Protein AF-A0A7S4ESD7-F1 (afdb_monomer)

Nearest PDB structures (foldseek):
  2b8w-assembly1_B  TM=9.124E-01  e=7.283E-12  Homo sapiens
  2bc9-assembly1_A-2  TM=8.827E-01  e=3.591E-12  Homo sapiens
  2b92-assembly1_A  TM=9.028E-01  e=4.129E-11  Homo sapiens
  8cqb-assembly1_B  TM=8.252E-01  e=5.340E-11  Homo sapiens
  1f5n-assembly1_A  TM=8.246E-01  e=5.007E-11  Homo sapiens

Solvent-accessible surface area (backbone atoms only — not comparable to full-atom values): 9913 Å² total; per-residue (Å²): 131,64,60,46,32,56,28,34,37,72,60,93,92,40,83,41,76,34,69,67,20,50,55,54,57,71,70,56,41,74,62,72,46,28,41,18,38,41,36,50,50,93,69,50,61,40,56,53,50,19,52,75,70,65,34,68,90,55,96,59,77,52,46,57,78,80,76,95,62,98,63,74,81,47,72,44,30,33,35,34,71,45,53,30,91,80,32,104,64,95,39,56,45,70,47,97,61,83,86,46,60,9,16,41,33,42,35,42,45,31,37,33,89,40,98,87,63,56,73,69,56,43,52,49,55,51,49,51,40,54,74,68,29,76,43,72,41,82,52,77,78,84,74,92,46,71,72,57,48,54,58,52,49,47,52,62,54,47,60,74,71,55,69,93,62,80,84,129

Secondary structure (DSSP, 8-state):
--SEEEEEEEETTEEEE-HHHHHHHHTPPSSEEEEEEEEBTTSSHHHHHHHHTT-TT-SSS-S-----SSS-S--SEEEEEEEGGG-TTT--EE-SSTT-EEEEEEEEEPPBT-TT--HHHHHHHHHHHHHH-SEEEEE-SSS--HHHHHHHHHHHHHHHH--SS---

Organism: Chrysotila carterae (NCBI:txid13221)

InterPro domains:
  IPR015894 Guanylate-binding protein, N-terminal [PF02263] (22-166)
  IPR027417 P-loop containing nucleosid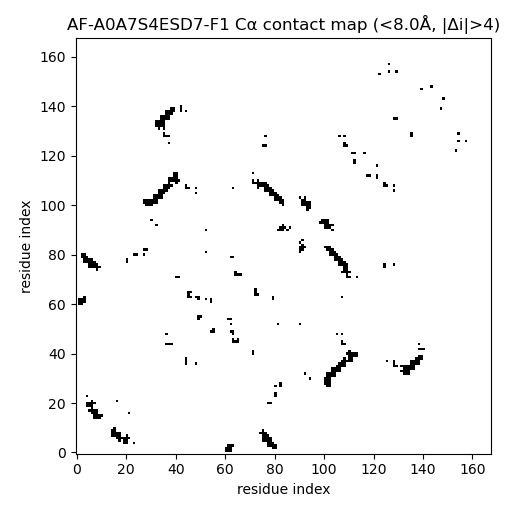e triphosphate hydrolase [G3DSA:3.40.50.300] (1-168)
  IPR027417 P-loop containing nucleoside triphosphate hydrolase [SSF52540] (5-163)
  IPR030386 GB1/RHD3-type guanine nucleotide-binding (G) domain [PS51715] (29-168)

pLDDT: mean 76.65, std 16.65, range [39.75, 96.94]

Radius of gyration: 16.4 Å; Cα contacts (8 Å, |Δi|>4): 277; chains: 1; bounding box: 43×40×48 Å

Foldseek 3Di:
DEQKDDQW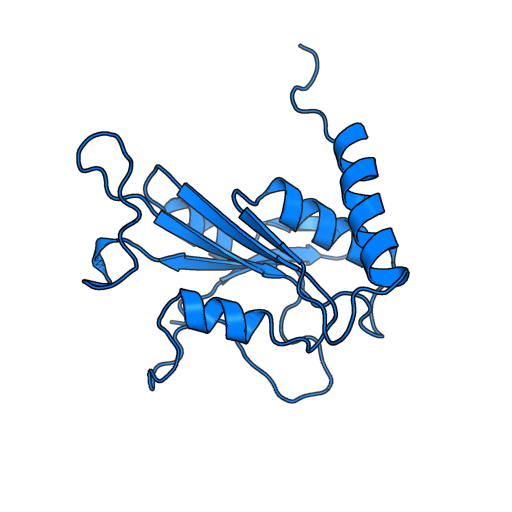ADDPNDIDGDPVNVVNVVPWFPPEAEEEEAEAAPLCQQVVVCVLVVVPPPPDNYGDDDDPDQDFSDGAKMKGKDWPVPDPPNQQPDDPPPDDGGIYMYIYGTGPPRPVDDPVSSLVSLLVRVVVHPHYHYRDDDDCDVVNVVSVVSVVVSVVVDDPDDDD

Sequence (168 aa):
MTSVKPLIRMEGTQWVVMPEGRELLLTAKKPMKVIAVAGLYRTGKSFFLNTIAGCVGSRSSEGFGVGSTSESCTRGIDIHIQSADASGAAGSVTSNDEGSEGSLVLLDTEGLASMEQDESYDAQIFALAVLLSSFFVLNSVGVIDEAALDRLFLISELSKHVCVQSGA

Structure (mmCIF, N/CA/C/O backbone):
data_AF-A0A7S4ESD7-F1
#
_entry.id   AF-A0A7S4ESD7-F1
#
loop_
_atom_site.group_PDB
_atom_site.id
_atom_site.type_symbol
_atom_site.label_atom_id
_atom_site.label_alt_id
_atom_site.label_comp_id
_atom_site.label_asym_id
_atom_site.label_entity_id
_atom_site.label_seq_id
_atom_site.pdbx_PDB_ins_code
_atom_site.Cartn_x
_atom_site.Cartn_y
_atom_site.Cartn_z
_atom_site.occupancy
_atom_site.B_iso_or_equiv
_atom_site.auth_seq_id
_atom_site.auth_comp_id
_atom_site.auth_asym_id
_atom_site.auth_atom_id
_atom_site.pdbx_PDB_model_num
ATOM 1 N N . MET A 1 1 ? 23.363 3.733 -1.351 1.00 40.91 1 MET A N 1
ATOM 2 C CA . MET A 1 1 ? 22.032 4.278 -0.997 1.00 40.91 1 MET A CA 1
ATOM 3 C C . MET A 1 1 ? 21.035 3.144 -1.134 1.00 40.91 1 MET A C 1
ATOM 5 O O . MET A 1 1 ? 21.114 2.444 -2.131 1.00 40.91 1 MET A O 1
ATOM 9 N N . THR A 1 2 ? 20.171 2.918 -0.143 1.00 56.78 2 THR A N 1
ATOM 10 C CA . THR A 1 2 ? 19.128 1.881 -0.222 1.00 56.78 2 THR A CA 1
ATOM 11 C C . THR A 1 2 ? 18.146 2.201 -1.348 1.00 56.78 2 THR A C 1
ATOM 13 O O . THR A 1 2 ? 17.798 3.369 -1.554 1.00 56.78 2 THR A O 1
ATOM 16 N N . SER A 1 3 ? 17.721 1.167 -2.073 1.00 80.50 3 SER A N 1
ATOM 17 C CA . SER A 1 3 ? 16.776 1.264 -3.193 1.00 80.50 3 SER A CA 1
ATOM 18 C C . SER A 1 3 ? 15.320 1.464 -2.752 1.00 80.50 3 SER A C 1
ATOM 20 O O . SER A 1 3 ? 14.459 1.751 -3.581 1.00 80.50 3 SER A O 1
ATOM 22 N N . VAL A 1 4 ? 15.048 1.314 -1.454 1.00 88.50 4 VAL A N 1
ATOM 23 C CA . VAL A 1 4 ? 13.738 1.517 -0.829 1.00 88.50 4 VAL A CA 1
ATOM 24 C C . VAL A 1 4 ? 13.711 2.856 -0.110 1.00 88.50 4 VAL A C 1
ATOM 26 O O . VAL A 1 4 ? 14.682 3.218 0.570 1.00 88.50 4 VAL A O 1
ATOM 29 N N . LYS A 1 5 ? 12.606 3.586 -0.271 1.00 91.88 5 LYS A N 1
ATOM 30 C CA . LYS A 1 5 ? 12.379 4.904 0.328 1.00 91.88 5 LYS A CA 1
ATOM 31 C C . LYS A 1 5 ? 11.042 4.953 1.066 1.00 91.88 5 LYS A C 1
ATOM 33 O O . LYS A 1 5 ? 10.100 4.287 0.640 1.00 91.88 5 LYS A O 1
ATOM 38 N N . PRO A 1 6 ? 10.934 5.762 2.132 1.00 93.50 6 PRO A N 1
ATOM 39 C CA . PRO A 1 6 ? 9.643 6.053 2.734 1.00 93.50 6 PRO A CA 1
ATOM 40 C C . PRO A 1 6 ? 8.772 6.820 1.734 1.00 93.50 6 PRO A C 1
ATOM 42 O O . PRO A 1 6 ? 9.245 7.789 1.147 1.00 93.50 6 PRO A O 1
ATOM 45 N N . LEU A 1 7 ? 7.520 6.401 1.524 1.00 95.88 7 LEU A N 1
ATOM 46 C CA . LEU A 1 7 ? 6.566 7.119 0.666 1.00 95.88 7 LEU A CA 1
ATOM 47 C C . LEU A 1 7 ? 5.543 7.889 1.486 1.00 95.88 7 LEU A C 1
ATOM 49 O O . LEU A 1 7 ? 5.326 9.070 1.238 1.00 95.88 7 LEU A O 1
ATOM 53 N N . ILE A 1 8 ? 4.906 7.217 2.440 1.00 96.12 8 ILE A N 1
ATOM 54 C CA . ILE A 1 8 ? 3.865 7.798 3.287 1.00 96.12 8 ILE A CA 1
ATOM 55 C C . ILE A 1 8 ? 4.203 7.488 4.738 1.00 96.12 8 ILE A C 1
ATOM 57 O O . ILE A 1 8 ? 4.570 6.354 5.067 1.00 96.12 8 ILE A O 1
ATOM 61 N N . ARG A 1 9 ? 4.091 8.495 5.602 1.00 93.25 9 ARG A N 1
ATOM 62 C CA . ARG A 1 9 ? 4.266 8.392 7.054 1.00 93.25 9 ARG A CA 1
ATOM 63 C C . ARG A 1 9 ? 3.153 9.141 7.773 1.00 93.25 9 ARG A C 1
ATOM 65 O O . ARG A 1 9 ? 2.567 10.061 7.210 1.00 93.25 9 ARG A O 1
ATOM 72 N N . MET A 1 10 ? 2.877 8.739 9.009 1.00 88.62 10 MET A N 1
ATOM 73 C CA . MET A 1 10 ? 2.020 9.496 9.916 1.00 88.62 10 MET A CA 1
ATOM 74 C C . MET A 1 10 ? 2.892 10.449 10.735 1.00 88.62 10 MET A C 1
ATOM 76 O O . MET A 1 10 ? 3.772 10.003 11.473 1.00 88.62 10 MET A O 1
ATOM 80 N N . GLU A 1 11 ? 2.645 11.750 10.617 1.00 88.81 11 GLU A N 1
ATOM 81 C CA . GLU A 1 11 ? 3.252 12.782 11.457 1.00 88.81 11 GLU A CA 1
ATOM 82 C C . GLU A 1 11 ? 2.163 13.398 12.341 1.00 88.81 11 GLU A C 1
ATOM 84 O O . GLU A 1 11 ? 1.248 14.077 11.868 1.00 88.81 11 GLU A O 1
ATOM 89 N N . GLY A 1 12 ? 2.216 13.113 13.644 1.00 86.94 12 GLY A N 1
ATOM 90 C CA . GLY A 1 12 ? 1.130 13.460 14.561 1.00 86.94 12 GLY A CA 1
ATOM 91 C C . GLY A 1 12 ? -0.151 12.701 14.208 1.00 86.94 12 GLY A C 1
ATOM 92 O O . GLY A 1 12 ? -0.242 11.504 14.455 1.00 86.94 12 GLY A O 1
ATOM 93 N N . THR A 1 13 ? -1.134 13.402 13.640 1.00 84.44 13 THR A N 1
ATOM 94 C CA . THR A 1 13 ? -2.437 12.849 13.221 1.00 84.44 13 THR A CA 1
ATOM 95 C C . THR A 1 13 ? -2.678 12.954 11.713 1.00 84.44 13 THR A C 1
ATOM 97 O O . THR A 1 13 ? -3.806 12.766 11.254 1.00 84.44 13 THR A O 1
ATOM 100 N N . GLN A 1 14 ? -1.648 13.299 10.935 1.00 89.25 14 GLN A N 1
ATOM 101 C CA . GLN A 1 14 ? -1.764 13.519 9.496 1.00 89.25 14 GLN A CA 1
ATOM 102 C C . GLN A 1 14 ? -0.850 12.594 8.696 1.00 89.25 14 GLN A C 1
ATOM 104 O O . GLN A 1 14 ? 0.321 12.404 9.023 1.00 89.25 14 GLN A O 1
ATOM 109 N N . TRP A 1 15 ? -1.387 12.068 7.595 1.00 91.44 15 TRP A N 1
ATOM 110 C CA . TRP A 1 15 ? -0.610 11.353 6.590 1.00 91.44 15 TRP A CA 1
ATOM 111 C C . TRP A 1 15 ? 0.161 12.338 5.717 1.00 91.44 15 TRP A C 1
ATOM 113 O O . TRP A 1 15 ? -0.430 13.206 5.072 1.00 91.44 15 TRP A O 1
ATOM 123 N N . VAL A 1 16 ? 1.479 12.173 5.665 1.00 95.50 16 VAL A N 1
ATOM 124 C CA . VAL A 1 16 ? 2.399 13.023 4.910 1.00 95.50 16 VAL A CA 1
ATOM 125 C C . VAL A 1 16 ? 3.096 12.191 3.840 1.00 95.50 16 VAL A C 1
ATOM 127 O O . VAL A 1 16 ? 3.560 11.077 4.096 1.00 95.50 16 VAL A O 1
ATOM 130 N N . VAL A 1 17 ? 3.165 12.738 2.622 1.00 96.94 17 VAL A N 1
ATOM 131 C CA . VAL A 1 17 ? 3.969 12.167 1.536 1.00 96.94 17 VAL A CA 1
ATOM 132 C C . VAL A 1 17 ? 5.415 12.604 1.727 1.00 96.94 17 VAL A C 1
ATOM 134 O O . VAL A 1 17 ? 5.719 13.797 1.695 1.00 96.94 17 VAL A O 1
ATOM 137 N N . MET A 1 18 ? 6.305 11.635 1.889 1.00 96.31 18 MET A N 1
ATOM 138 C CA . MET A 1 18 ? 7.710 11.891 2.170 1.00 96.31 18 MET A CA 1
ATOM 139 C C . MET A 1 18 ? 8.450 12.365 0.910 1.00 96.31 18 MET A C 1
ATOM 141 O O . MET A 1 18 ? 8.245 11.790 -0.169 1.00 96.31 18 MET A O 1
ATOM 145 N N . PRO A 1 19 ? 9.323 13.387 1.015 1.00 96.19 19 PRO A N 1
ATOM 146 C CA . PRO A 1 19 ? 10.073 13.912 -0.124 1.00 96.19 19 PRO A CA 1
ATOM 147 C C . PRO A 1 19 ? 10.875 12.843 -0.869 1.00 96.19 19 PRO A C 1
ATOM 149 O O . PRO A 1 19 ? 10.830 12.795 -2.094 1.00 96.19 19 PRO A O 1
ATOM 152 N N . GLU A 1 20 ? 11.536 11.932 -0.157 1.00 93.31 20 GLU A N 1
ATOM 153 C CA . GLU A 1 20 ? 12.411 10.922 -0.753 1.00 93.31 20 GLU A CA 1
ATOM 154 C C . GLU A 1 20 ? 11.634 9.895 -1.586 1.00 93.31 20 GLU A C 1
ATOM 156 O O . GLU A 1 20 ? 12.078 9.496 -2.664 1.00 93.31 20 GLU A O 1
ATOM 161 N N . GLY A 1 21 ? 10.462 9.468 -1.107 1.00 93.88 21 GLY A N 1
ATOM 162 C CA . GLY A 1 21 ? 9.572 8.581 -1.855 1.00 93.88 21 GLY A CA 1
ATOM 163 C C . GLY A 1 21 ? 8.924 9.282 -3.043 1.00 93.88 21 GLY A C 1
ATOM 164 O O . GLY A 1 21 ? 8.801 8.683 -4.110 1.00 93.88 21 GLY A O 1
ATOM 165 N N . ARG A 1 22 ? 8.566 10.565 -2.897 1.00 95.12 22 ARG A N 1
ATOM 166 C CA . ARG A 1 22 ? 8.062 11.395 -4.000 1.00 95.12 22 ARG A CA 1
ATOM 167 C C . ARG A 1 22 ? 9.108 11.561 -5.099 1.00 95.12 22 ARG A C 1
ATOM 169 O O . ARG A 1 22 ? 8.776 11.410 -6.271 1.00 95.12 22 ARG A O 1
ATOM 176 N N . GLU A 1 23 ? 10.346 11.879 -4.739 1.00 95.00 23 GLU A N 1
ATOM 177 C CA . GLU A 1 23 ? 11.451 12.018 -5.689 1.00 95.00 23 GLU A CA 1
ATOM 178 C C . GLU A 1 23 ? 11.708 10.706 -6.427 1.00 95.00 23 GLU A C 1
ATOM 180 O O . GLU A 1 23 ? 11.805 10.717 -7.653 1.00 95.00 23 GLU A O 1
ATOM 185 N N . LEU A 1 24 ? 11.714 9.570 -5.718 1.00 92.25 24 LEU A N 1
ATOM 186 C CA . LEU A 1 24 ? 11.817 8.256 -6.350 1.00 92.25 24 LEU A CA 1
ATOM 187 C C . LEU A 1 24 ? 10.649 8.002 -7.314 1.00 92.25 24 LEU A C 1
ATOM 189 O O . LEU A 1 24 ? 10.878 7.599 -8.451 1.00 92.25 24 LEU A O 1
ATOM 193 N N . LEU A 1 25 ? 9.412 8.294 -6.908 1.00 92.06 25 LEU A N 1
ATOM 194 C CA . LEU A 1 25 ? 8.221 8.128 -7.746 1.00 92.06 25 LEU A CA 1
ATOM 195 C C . LEU A 1 25 ? 8.292 8.935 -9.049 1.00 92.06 25 LEU A C 1
ATOM 197 O O . LEU A 1 25 ? 7.859 8.449 -10.091 1.00 92.06 25 LEU A O 1
ATOM 201 N N . LEU A 1 26 ? 8.875 10.137 -9.016 1.00 91.88 26 LEU A N 1
ATOM 202 C CA . LEU A 1 26 ? 9.059 10.982 -10.202 1.00 91.88 26 LEU A CA 1
ATOM 203 C C . LEU A 1 26 ? 10.063 10.407 -11.212 1.00 91.88 26 LEU A C 1
ATOM 205 O O . LEU A 1 26 ? 10.057 10.828 -12.367 1.00 91.88 26 LEU A O 1
ATOM 209 N N . THR A 1 27 ? 10.893 9.439 -10.813 1.00 90.38 27 THR A N 1
ATOM 210 C CA . THR A 1 27 ? 11.802 8.728 -11.730 1.00 90.38 27 THR A CA 1
ATOM 211 C C . THR A 1 27 ? 11.124 7.599 -12.511 1.00 90.38 27 THR A C 1
ATOM 213 O O . THR A 1 27 ? 11.706 7.089 -13.469 1.00 90.38 27 THR A O 1
ATOM 216 N N . ALA A 1 28 ? 9.902 7.206 -12.134 1.00 88.19 28 ALA A N 1
ATOM 217 C CA . ALA A 1 28 ? 9.195 6.098 -12.763 1.00 88.19 28 ALA A CA 1
ATOM 218 C C . ALA A 1 28 ? 8.766 6.425 -14.203 1.00 88.19 28 ALA A C 1
ATOM 220 O O . ALA A 1 28 ? 8.182 7.476 -14.486 1.00 88.19 28 ALA A O 1
ATOM 221 N N . LYS A 1 29 ? 8.990 5.476 -15.113 1.00 87.19 29 LYS A N 1
ATOM 222 C CA . LYS A 1 29 ? 8.501 5.523 -16.492 1.00 87.19 29 LYS A CA 1
ATOM 223 C C . LYS A 1 29 ? 7.038 5.077 -16.531 1.00 87.19 29 LYS A C 1
ATOM 225 O O . LYS A 1 29 ? 6.624 4.138 -15.849 1.00 87.19 29 LYS A O 1
ATOM 230 N N . LYS A 1 30 ? 6.238 5.752 -17.355 1.00 84.69 30 LYS A N 1
ATOM 231 C CA . LYS A 1 30 ? 4.872 5.315 -17.669 1.00 84.69 30 LYS A CA 1
ATOM 232 C C . LYS A 1 30 ? 4.924 4.276 -18.803 1.00 84.69 30 LYS A C 1
ATOM 234 O O . LYS A 1 30 ? 5.733 4.465 -19.705 1.00 84.69 30 LYS A O 1
ATOM 239 N N . PRO A 1 31 ? 4.051 3.252 -18.804 1.00 87.00 31 PRO A N 1
ATOM 240 C CA . PRO A 1 31 ? 3.008 2.987 -17.811 1.00 87.00 31 PRO A CA 1
ATOM 241 C C . PRO A 1 31 ? 3.571 2.427 -16.496 1.00 87.00 31 PRO A C 1
ATOM 243 O O . PRO A 1 31 ? 4.550 1.689 -16.487 1.00 87.00 31 PRO A O 1
ATOM 246 N N . MET A 1 32 ? 2.919 2.760 -15.380 1.00 87.44 32 MET A N 1
ATOM 247 C CA . MET A 1 32 ? 3.285 2.247 -14.057 1.00 87.44 32 MET A CA 1
ATOM 248 C C . MET A 1 32 ? 2.371 1.085 -13.671 1.00 87.44 32 MET A C 1
ATOM 250 O O . MET A 1 32 ? 1.153 1.170 -13.843 1.00 87.44 32 MET A O 1
ATOM 254 N N . LYS A 1 33 ? 2.947 0.013 -13.128 1.00 90.25 33 LYS A N 1
ATOM 255 C CA . LYS A 1 33 ? 2.207 -1.093 -12.508 1.00 90.25 33 LYS A CA 1
ATOM 256 C C . LYS A 1 33 ? 2.540 -1.126 -11.030 1.00 90.25 33 LYS A C 1
ATOM 258 O O . LYS A 1 33 ? 3.697 -1.322 -10.675 1.00 90.25 33 LYS A O 1
ATOM 263 N N . VAL A 1 34 ? 1.536 -0.911 -10.186 1.00 93.81 34 VAL A N 1
ATOM 264 C CA . VAL A 1 34 ? 1.737 -0.810 -8.739 1.00 93.81 34 VAL A CA 1
ATOM 265 C C . VAL A 1 34 ? 1.264 -2.089 -8.059 1.00 93.81 34 VAL A C 1
ATOM 267 O O . VAL A 1 34 ? 0.085 -2.432 -8.152 1.00 93.81 34 VAL A O 1
ATOM 270 N N . ILE A 1 35 ? 2.166 -2.781 -7.369 1.00 94.94 35 ILE A N 1
ATOM 271 C CA . ILE A 1 35 ? 1.850 -3.909 -6.491 1.00 94.94 35 ILE A CA 1
ATOM 272 C C . ILE A 1 35 ? 1.939 -3.410 -5.053 1.00 94.94 35 ILE A C 1
ATOM 274 O O . ILE A 1 35 ? 3.008 -2.974 -4.631 1.00 94.94 35 ILE A O 1
ATOM 278 N N . ALA A 1 36 ? 0.844 -3.490 -4.300 1.00 94.81 36 ALA A N 1
ATOM 279 C CA . ALA A 1 36 ? 0.847 -3.199 -2.868 1.00 94.81 36 ALA A CA 1
ATOM 280 C C . ALA A 1 36 ? 0.560 -4.464 -2.063 1.00 94.81 36 ALA A C 1
ATOM 282 O O . ALA A 1 36 ? -0.307 -5.255 -2.440 1.00 94.81 36 ALA A O 1
ATOM 283 N N . VAL A 1 37 ? 1.274 -4.647 -0.953 1.00 93.69 37 VAL A N 1
ATOM 284 C CA . VAL A 1 37 ? 1.103 -5.805 -0.067 1.00 93.69 37 VAL A CA 1
ATOM 285 C C . VAL A 1 37 ? 0.726 -5.320 1.321 1.00 93.69 37 VAL A C 1
ATOM 287 O O . VAL A 1 37 ? 1.513 -4.635 1.967 1.00 93.69 37 VAL A O 1
ATOM 290 N N . ALA A 1 38 ? -0.450 -5.724 1.795 1.00 90.75 38 ALA A N 1
ATOM 291 C CA . ALA A 1 38 ? -0.924 -5.432 3.142 1.00 90.75 38 ALA A CA 1
ATOM 292 C C . ALA A 1 38 ? -1.289 -6.716 3.887 1.00 90.75 38 ALA A C 1
ATOM 294 O O . ALA A 1 38 ? -1.513 -7.768 3.294 1.00 90.75 38 ALA A O 1
ATOM 295 N N . GLY A 1 39 ? -1.328 -6.642 5.212 1.00 88.62 39 GLY A N 1
ATOM 296 C CA . GLY A 1 39 ? -1.607 -7.794 6.061 1.00 88.62 39 GLY A CA 1
ATOM 297 C C . GLY A 1 39 ? -0.975 -7.655 7.434 1.00 88.62 39 GLY A C 1
ATOM 298 O O .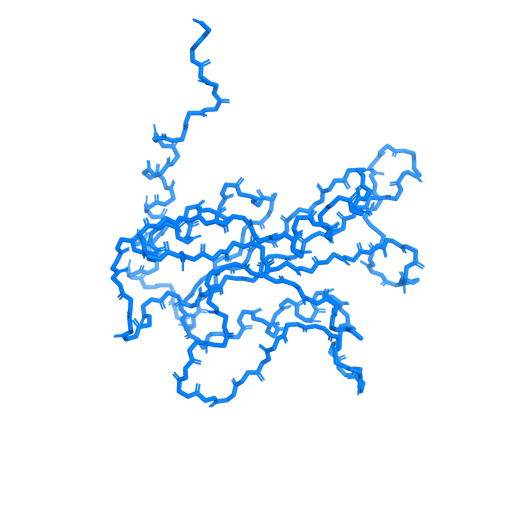 GLY A 1 39 ? -0.232 -6.703 7.702 1.00 88.62 39 GLY A O 1
ATOM 299 N N . LEU A 1 40 ? -1.252 -8.636 8.291 1.00 86.06 40 LEU A N 1
ATOM 300 C CA . LEU A 1 40 ? -0.789 -8.658 9.678 1.00 86.06 40 LEU A CA 1
ATOM 301 C C . LEU A 1 40 ? 0.722 -8.409 9.791 1.00 86.06 40 LEU A C 1
ATOM 303 O O . LEU A 1 40 ? 1.513 -8.739 8.892 1.00 86.06 40 LEU A O 1
ATOM 307 N N . TYR A 1 41 ? 1.139 -7.811 10.903 1.00 82.75 41 TYR A N 1
ATOM 308 C CA . TYR A 1 41 ? 2.554 -7.667 11.228 1.00 82.75 41 TYR A CA 1
ATOM 309 C C . TYR A 1 41 ? 3.269 -9.030 11.238 1.00 82.75 41 TYR A C 1
ATOM 311 O O . TYR A 1 41 ? 2.695 -10.064 11.568 1.00 82.75 41 TYR A O 1
ATOM 319 N N . ARG A 1 42 ? 4.535 -9.035 10.793 1.00 77.94 42 ARG A N 1
ATOM 320 C CA . ARG A 1 42 ? 5.414 -10.225 10.721 1.00 77.94 42 ARG A CA 1
ATOM 321 C C . ARG A 1 42 ? 4.910 -11.419 9.898 1.00 77.94 42 ARG A C 1
ATOM 323 O O . ARG A 1 42 ? 5.309 -12.552 10.135 1.00 77.94 42 ARG A O 1
ATOM 330 N N . THR A 1 43 ? 4.117 -11.170 8.866 1.00 83.44 43 THR A N 1
ATOM 331 C CA . THR A 1 43 ? 3.650 -12.220 7.942 1.00 83.44 43 THR A CA 1
ATOM 332 C C . THR A 1 43 ? 4.535 -12.413 6.702 1.00 83.44 43 THR A C 1
ATOM 334 O O . THR A 1 43 ? 4.189 -13.185 5.815 1.00 83.44 43 THR A O 1
ATOM 337 N N . GLY A 1 44 ? 5.682 -11.726 6.618 1.00 86.31 44 GLY A N 1
ATOM 338 C CA . GLY A 1 44 ? 6.630 -11.879 5.505 1.00 86.31 44 GLY A CA 1
ATOM 339 C C . GLY A 1 44 ? 6.364 -10.995 4.278 1.00 86.31 44 GLY A C 1
ATOM 340 O O . GLY A 1 44 ? 6.897 -11.282 3.211 1.00 86.31 44 GLY A O 1
ATOM 341 N N . LYS A 1 45 ? 5.592 -9.909 4.415 1.00 90.38 45 LYS A N 1
ATOM 342 C CA . LYS A 1 45 ? 5.264 -8.974 3.314 1.00 90.38 45 LYS A CA 1
ATOM 343 C C . LYS A 1 45 ? 6.501 -8.440 2.577 1.00 90.38 45 LYS A C 1
ATOM 345 O O . LYS A 1 45 ? 6.648 -8.651 1.376 1.00 90.38 45 LYS A O 1
ATOM 350 N N . SER A 1 46 ? 7.442 -7.858 3.315 1.00 87.38 46 SER A N 1
ATOM 351 C CA . SER A 1 46 ? 8.697 -7.318 2.779 1.00 87.38 46 SER A CA 1
ATOM 352 C C . SER A 1 46 ? 9.550 -8.395 2.093 1.00 87.38 46 SER A C 1
ATOM 354 O O . SER A 1 46 ? 10.173 -8.148 1.064 1.00 87.38 46 SER A O 1
ATOM 356 N N . PHE A 1 47 ? 9.539 -9.628 2.618 1.00 88.00 47 PHE A N 1
ATOM 357 C CA . PHE A 1 47 ? 10.233 -10.767 2.008 1.00 88.00 47 PHE A CA 1
ATOM 358 C C . PHE A 1 47 ? 9.593 -11.188 0.677 1.00 88.00 47 PHE A C 1
ATOM 360 O O . PHE A 1 47 ? 10.296 -11.425 -0.308 1.00 88.00 47 PHE A O 1
ATOM 367 N N . PHE A 1 48 ? 8.261 -11.235 0.623 1.00 89.19 48 PHE A N 1
ATOM 368 C CA . PHE A 1 48 ? 7.521 -11.490 -0.609 1.00 89.19 48 PHE A CA 1
ATOM 369 C C . PHE A 1 48 ? 7.843 -10.433 -1.678 1.00 89.19 48 PHE A C 1
ATOM 371 O O . PHE A 1 48 ? 8.178 -10.786 -2.808 1.00 89.19 48 PHE A O 1
ATOM 378 N N . LEU A 1 49 ? 7.862 -9.148 -1.311 1.00 89.06 49 LEU A N 1
ATOM 379 C CA . LEU A 1 49 ? 8.227 -8.065 -2.231 1.00 89.06 49 LEU A CA 1
ATOM 380 C C . LEU A 1 49 ? 9.683 -8.136 -2.702 1.00 89.06 49 LEU A C 1
ATOM 382 O O . LEU A 1 49 ? 9.945 -7.940 -3.885 1.00 89.06 49 LEU A O 1
ATOM 386 N N . ASN A 1 50 ? 10.623 -8.488 -1.824 1.00 86.50 50 ASN A N 1
ATOM 387 C CA . ASN A 1 50 ? 12.017 -8.711 -2.219 1.00 86.50 50 ASN A CA 1
ATOM 388 C C . ASN A 1 50 ? 12.165 -9.875 -3.208 1.00 86.50 50 ASN A C 1
ATOM 390 O O . ASN A 1 50 ? 13.055 -9.847 -4.059 1.00 86.50 50 ASN A O 1
ATOM 394 N N . THR A 1 51 ? 11.293 -10.885 -3.116 1.00 85.31 51 THR A N 1
ATOM 395 C CA . THR A 1 51 ? 11.249 -12.004 -4.070 1.00 85.31 51 THR A CA 1
ATOM 396 C C . THR A 1 51 ? 10.799 -11.525 -5.445 1.00 85.31 51 THR A C 1
ATOM 398 O O . THR A 1 51 ? 11.431 -11.870 -6.440 1.00 85.31 51 THR A O 1
ATOM 401 N N . ILE A 1 52 ? 9.768 -10.676 -5.502 1.00 83.50 52 ILE A N 1
ATOM 402 C CA . ILE A 1 52 ? 9.309 -10.049 -6.751 1.00 83.50 52 ILE A CA 1
ATOM 403 C C . ILE A 1 52 ? 10.397 -9.152 -7.347 1.00 83.50 52 ILE A C 1
ATOM 405 O O . ILE A 1 52 ? 10.653 -9.218 -8.543 1.00 83.50 52 ILE A O 1
ATOM 409 N N . ALA A 1 53 ? 11.073 -8.357 -6.516 1.00 78.62 53 ALA A N 1
ATOM 410 C CA . ALA A 1 53 ? 12.133 -7.452 -6.953 1.00 78.62 53 ALA A CA 1
ATOM 411 C C . ALA A 1 53 ? 13.396 -8.176 -7.469 1.00 78.62 53 ALA A C 1
ATOM 413 O O . ALA A 1 53 ? 14.306 -7.530 -7.983 1.00 78.62 53 ALA A O 1
ATOM 414 N N . GLY A 1 54 ? 13.491 -9.504 -7.322 1.00 73.19 54 GLY A N 1
ATOM 415 C CA . GLY A 1 54 ? 14.699 -10.263 -7.659 1.00 73.19 54 GLY A CA 1
ATOM 416 C C . GLY A 1 54 ? 15.873 -9.993 -6.710 1.00 73.19 54 GLY A C 1
ATOM 417 O O . GLY A 1 54 ? 17.009 -10.343 -7.017 1.00 73.19 54 GLY A O 1
ATOM 418 N N . CYS A 1 55 ? 15.616 -9.387 -5.547 1.00 63.44 55 CYS A N 1
ATOM 419 C CA . CYS A 1 55 ? 16.636 -9.032 -4.559 1.00 63.44 55 CYS A CA 1
ATOM 420 C C . CYS A 1 55 ? 17.001 -10.198 -3.618 1.00 63.44 55 CYS A C 1
ATOM 422 O O . CYS A 1 55 ? 17.936 -10.093 -2.823 1.00 63.44 55 CYS A O 1
ATOM 424 N N . VAL A 1 56 ? 16.289 -11.329 -3.690 1.00 54.03 56 VAL A N 1
ATOM 425 C CA . VAL A 1 56 ? 16.564 -12.511 -2.857 1.00 54.03 56 VAL A CA 1
ATOM 426 C C . VAL A 1 56 ? 17.885 -13.162 -3.277 1.00 54.03 56 VAL A C 1
ATOM 428 O O . VAL A 1 56 ? 18.016 -13.675 -4.383 1.00 54.03 56 VAL A O 1
ATOM 431 N N . GLY A 1 57 ? 18.866 -13.164 -2.369 1.00 49.00 57 GLY A N 1
ATOM 432 C CA . GLY A 1 57 ? 20.196 -13.750 -2.588 1.00 49.00 57 GLY A CA 1
ATOM 433 C C . GLY A 1 57 ? 21.277 -12.753 -3.022 1.00 49.00 57 GLY A C 1
ATOM 434 O O . GLY A 1 57 ? 22.449 -13.129 -3.081 1.00 49.00 57 GLY A O 1
ATOM 435 N N . SER A 1 58 ? 20.923 -11.485 -3.263 1.00 46.47 58 SER A N 1
ATOM 436 C CA . SER A 1 58 ? 21.912 -10.434 -3.508 1.00 46.47 58 SER A CA 1
ATOM 437 C C . SER A 1 58 ? 22.565 -10.000 -2.190 1.00 46.47 58 SER A C 1
ATOM 439 O O . SER A 1 58 ? 21.896 -9.794 -1.181 1.00 46.47 58 SER A O 1
ATOM 441 N N . ARG A 1 59 ? 23.899 -9.890 -2.170 1.00 42.72 59 ARG A N 1
ATOM 442 C CA . ARG A 1 59 ? 24.694 -9.465 -0.994 1.00 42.72 59 ARG A CA 1
ATOM 443 C C . ARG A 1 59 ? 24.627 -7.951 -0.721 1.00 42.72 59 ARG A C 1
ATOM 445 O O . ARG A 1 59 ? 25.303 -7.466 0.185 1.00 42.72 59 ARG A O 1
ATOM 452 N N . SER A 1 60 ? 23.873 -7.207 -1.521 1.00 48.59 60 SER A N 1
ATOM 453 C CA . SER A 1 60 ? 23.683 -5.758 -1.445 1.00 48.59 60 SER A CA 1
ATOM 454 C C . SER A 1 60 ? 22.469 -5.397 -0.578 1.00 48.59 60 SER A C 1
ATOM 456 O O . SER A 1 60 ? 21.530 -6.174 -0.448 1.00 48.59 60 SER A O 1
ATOM 458 N N . SER A 1 61 ? 22.464 -4.195 0.012 1.00 54.66 61 SER A N 1
ATOM 459 C CA . SER A 1 61 ? 21.320 -3.626 0.752 1.00 54.66 61 SER A CA 1
ATOM 460 C C . SER A 1 61 ? 20.178 -3.166 -0.173 1.00 54.66 61 SER A C 1
ATOM 462 O O . SER A 1 61 ? 19.621 -2.072 -0.032 1.00 54.66 61 SER A O 1
ATOM 464 N N . GLU A 1 62 ? 19.875 -3.987 -1.170 1.00 65.38 62 GLU A N 1
ATOM 465 C CA . GLU A 1 62 ? 18.853 -3.759 -2.181 1.00 65.38 62 GLU A CA 1
ATOM 466 C C . GLU A 1 62 ? 17.589 -4.501 -1.751 1.00 65.38 62 GLU A C 1
AT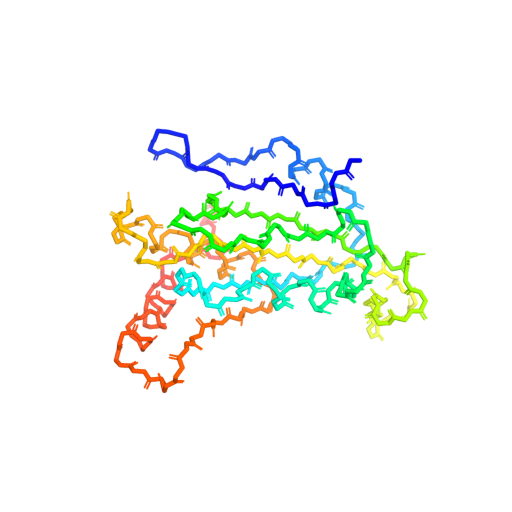OM 468 O O . GLU A 1 62 ? 17.595 -5.721 -1.619 1.00 65.38 62 GLU A O 1
ATOM 473 N N . GLY A 1 63 ? 16.518 -3.756 -1.484 1.00 74.25 63 GLY A N 1
ATOM 474 C CA . GLY A 1 63 ? 15.232 -4.313 -1.067 1.00 74.25 63 GLY A CA 1
ATOM 475 C C . GLY A 1 63 ? 14.734 -3.803 0.284 1.00 74.25 63 GLY A C 1
ATOM 476 O O . GLY A 1 63 ? 15.398 -3.039 0.989 1.00 74.25 63 GLY A O 1
ATOM 477 N N . PHE A 1 64 ? 13.509 -4.200 0.613 1.00 81.38 64 PHE A N 1
ATOM 478 C CA . PHE A 1 64 ? 12.816 -3.837 1.842 1.00 81.38 64 PHE A CA 1
ATOM 479 C C . PHE A 1 64 ? 13.517 -4.462 3.047 1.00 81.38 64 PHE A C 1
ATOM 481 O O . PHE A 1 64 ? 13.976 -5.608 2.990 1.00 81.38 64 PHE A O 1
ATOM 488 N N . GLY A 1 65 ? 13.596 -3.709 4.146 1.00 74.94 65 GLY A N 1
ATOM 489 C CA . GLY A 1 65 ? 14.189 -4.191 5.388 1.00 74.94 65 GLY A CA 1
ATOM 490 C C . GLY A 1 65 ? 13.401 -5.373 5.951 1.00 74.94 65 GLY A C 1
ATOM 491 O O . GLY A 1 65 ? 12.202 -5.268 6.184 1.00 74.94 65 GLY A O 1
ATOM 492 N N . VAL A 1 66 ? 14.076 -6.497 6.195 1.00 68.81 66 VAL A N 1
ATOM 493 C CA . VAL A 1 66 ? 13.484 -7.674 6.846 1.00 68.81 66 VAL A CA 1
ATOM 494 C C . VAL A 1 66 ? 14.118 -7.815 8.227 1.00 68.81 66 VAL A C 1
ATOM 496 O O . VAL A 1 66 ? 15.295 -8.149 8.337 1.00 68.81 66 VAL A O 1
ATOM 499 N N . GLY A 1 67 ? 13.360 -7.525 9.284 1.00 63.22 67 GLY A N 1
ATOM 500 C CA . GLY A 1 67 ? 13.802 -7.684 10.671 1.00 63.22 67 GLY A CA 1
ATOM 501 C C . GLY A 1 67 ? 13.214 -8.927 11.344 1.00 63.22 67 GLY A C 1
ATOM 502 O O . GLY A 1 67 ? 12.131 -9.390 10.992 1.00 63.22 67 GLY A O 1
ATOM 503 N N . SER A 1 68 ? 13.928 -9.459 12.340 1.00 46.19 68 SER A N 1
ATOM 504 C CA . SER A 1 68 ? 13.491 -10.572 13.200 1.00 46.19 68 SER A CA 1
ATOM 505 C C . SER A 1 68 ? 12.918 -10.112 14.550 1.00 46.19 68 SER A C 1
ATOM 507 O O . SER A 1 68 ? 12.625 -10.941 15.411 1.00 46.19 68 SER A O 1
ATOM 509 N N . THR A 1 69 ? 12.822 -8.801 14.779 1.00 41.06 69 THR A N 1
ATOM 510 C CA . THR A 1 69 ? 12.561 -8.194 16.089 1.00 41.06 69 THR A CA 1
ATOM 511 C C . THR A 1 69 ? 11.099 -7.798 16.327 1.00 41.06 69 THR A C 1
ATOM 513 O O . THR A 1 69 ? 10.282 -7.682 15.418 1.00 41.06 69 THR A O 1
ATOM 516 N N . SER A 1 70 ? 10.814 -7.591 17.617 1.00 45.81 70 SER A N 1
ATOM 517 C CA . SER A 1 70 ? 9.742 -6.803 18.242 1.00 45.81 70 SER A CA 1
ATOM 518 C C . SER A 1 70 ? 8.876 -5.884 17.380 1.00 45.81 70 SER A C 1
ATOM 520 O O . SER A 1 70 ? 7.649 -5.963 17.339 1.00 45.81 70 SER A O 1
ATOM 522 N N . GLU A 1 71 ? 9.561 -4.931 16.775 1.00 45.75 71 GLU A N 1
ATOM 523 C CA . GLU A 1 71 ? 8.979 -3.683 16.304 1.00 45.75 71 GLU A CA 1
ATOM 524 C C . GLU A 1 71 ? 8.620 -3.784 14.821 1.00 45.75 71 GLU A C 1
ATOM 526 O O . GLU A 1 71 ? 9.293 -4.483 14.052 1.00 45.75 71 GLU A O 1
ATOM 531 N N . SER A 1 72 ? 7.547 -3.103 14.405 1.00 52.53 72 SER A N 1
ATOM 532 C CA . SER A 1 72 ? 7.224 -2.975 12.985 1.00 52.53 72 SER A CA 1
ATOM 533 C C . SER A 1 72 ? 8.413 -2.321 12.272 1.00 52.53 72 SER A C 1
ATOM 535 O O . SER A 1 72 ? 8.786 -1.185 12.546 1.00 52.53 72 SER A O 1
ATOM 537 N N . CYS A 1 73 ? 9.067 -3.068 11.375 1.00 56.81 73 CYS A N 1
ATOM 538 C CA . CYS A 1 73 ? 10.212 -2.549 10.617 1.00 56.81 73 CYS A CA 1
ATOM 539 C C . CYS A 1 73 ? 9.785 -1.449 9.632 1.00 56.81 73 CYS A C 1
ATOM 541 O O . CYS A 1 73 ? 10.567 -0.552 9.325 1.00 56.81 73 CYS A O 1
ATOM 543 N N . THR A 1 74 ? 8.532 -1.516 9.179 1.00 55.22 74 THR A N 1
ATOM 544 C CA . THR A 1 74 ? 7.900 -0.556 8.275 1.00 55.22 74 THR A CA 1
ATOM 545 C C . THR A 1 74 ? 6.907 0.268 9.079 1.00 55.22 74 THR A C 1
ATOM 547 O O . THR A 1 74 ? 5.972 -0.300 9.640 1.00 55.22 74 THR A O 1
ATOM 550 N N . ARG A 1 75 ? 7.097 1.590 9.121 1.00 80.12 75 ARG A N 1
ATOM 551 C CA . ARG A 1 75 ? 6.097 2.540 9.624 1.00 80.12 75 ARG A CA 1
ATOM 552 C C . ARG A 1 75 ? 5.464 3.244 8.440 1.00 80.12 75 ARG A C 1
ATOM 554 O O . ARG A 1 75 ? 6.201 3.833 7.661 1.00 80.12 75 ARG A O 1
ATOM 561 N N . GLY A 1 76 ? 4.150 3.218 8.274 1.00 90.56 76 GLY A N 1
ATOM 562 C CA . GLY A 1 76 ? 3.525 3.808 7.085 1.00 90.56 76 GLY A CA 1
ATOM 563 C C . GLY A 1 76 ? 3.625 2.929 5.827 1.00 90.56 76 GLY A C 1
ATOM 564 O O . GLY A 1 76 ? 3.365 1.728 5.879 1.00 90.56 76 GLY A O 1
ATOM 565 N N . ILE A 1 77 ? 3.979 3.529 4.684 1.00 94.94 77 ILE A N 1
ATOM 566 C CA . ILE A 1 77 ? 4.138 2.840 3.389 1.00 94.94 77 ILE A CA 1
ATOM 567 C C . ILE A 1 77 ? 5.512 3.156 2.797 1.00 94.94 77 ILE A C 1
ATOM 569 O O . ILE A 1 77 ? 5.884 4.327 2.666 1.00 94.94 77 ILE A O 1
ATOM 573 N N . ASP A 1 78 ? 6.241 2.115 2.407 1.00 94.38 78 ASP A N 1
ATOM 574 C CA . ASP A 1 78 ? 7.526 2.191 1.715 1.00 94.38 78 ASP A CA 1
ATOM 575 C C . ASP A 1 78 ? 7.382 1.891 0.230 1.00 94.38 78 ASP A C 1
ATOM 577 O O . ASP A 1 78 ? 6.542 1.093 -0.178 1.00 94.38 78 ASP A O 1
ATOM 581 N N . ILE A 1 79 ? 8.229 2.526 -0.577 1.00 94.19 79 ILE A N 1
ATOM 582 C CA . ILE A 1 79 ? 8.245 2.392 -2.029 1.00 94.19 79 ILE A CA 1
ATOM 583 C C . ILE A 1 79 ? 9.590 1.868 -2.527 1.00 94.19 79 ILE A C 1
ATOM 585 O O . ILE A 1 79 ? 10.663 2.316 -2.110 1.00 94.19 79 ILE A O 1
ATOM 589 N N . HIS A 1 80 ? 9.511 0.959 -3.490 1.00 92.06 80 HIS A N 1
ATOM 590 C CA . HIS A 1 80 ? 10.612 0.544 -4.342 1.00 92.06 80 HIS A CA 1
ATOM 591 C C . HIS A 1 80 ? 10.173 0.596 -5.807 1.00 92.06 80 HIS A C 1
ATOM 593 O O . HIS A 1 80 ? 9.027 0.276 -6.124 1.00 92.06 80 HIS A O 1
ATOM 599 N N . ILE A 1 81 ? 11.075 0.995 -6.703 1.00 89.50 81 ILE A N 1
ATOM 600 C CA . ILE A 1 81 ? 10.789 1.075 -8.138 1.00 89.50 81 ILE A CA 1
ATOM 601 C C . ILE A 1 81 ? 11.844 0.287 -8.893 1.00 89.50 81 ILE A C 1
ATOM 603 O O . ILE A 1 81 ? 13.037 0.569 -8.783 1.00 89.50 81 ILE A O 1
ATOM 607 N N . GLN A 1 82 ? 11.381 -0.676 -9.683 1.00 81.19 82 GLN A N 1
ATOM 608 C CA . GLN A 1 82 ? 12.210 -1.430 -10.605 1.00 81.19 82 GLN A CA 1
ATOM 609 C C . GLN A 1 82 ? 12.071 -0.816 -12.001 1.00 81.19 82 GLN A C 1
ATOM 611 O O . GLN A 1 82 ? 10.977 -0.757 -12.572 1.00 81.19 82 GLN A O 1
ATOM 616 N N . SER A 1 83 ? 13.190 -0.314 -12.529 1.00 65.94 83 SER A N 1
ATOM 617 C CA . SER A 1 83 ? 13.281 0.154 -13.915 1.00 65.94 83 SER A CA 1
ATOM 618 C C . SER A 1 83 ? 13.588 -1.029 -14.828 1.00 65.94 83 SER A C 1
ATOM 620 O O . SER A 1 83 ? 14.436 -1.856 -14.487 1.00 65.94 83 SER A O 1
ATOM 622 N N . ALA A 1 84 ? 12.940 -1.086 -15.992 1.00 56.91 84 ALA A N 1
ATOM 623 C CA . ALA A 1 84 ? 13.122 -2.151 -16.981 1.00 56.91 84 ALA A CA 1
ATOM 624 C C . ALA A 1 84 ? 14.595 -2.350 -17.400 1.00 56.91 84 ALA A C 1
ATOM 626 O O . ALA A 1 84 ? 15.041 -3.471 -17.626 1.00 56.91 84 ALA A O 1
ATOM 627 N N . ASP A 1 85 ? 15.366 -1.264 -17.389 1.00 49.62 85 ASP A N 1
ATOM 628 C CA . ASP A 1 85 ? 16.760 -1.172 -17.818 1.00 49.62 85 ASP A CA 1
ATOM 629 C C . ASP A 1 85 ? 17.736 -1.964 -16.910 1.00 49.62 85 ASP A C 1
ATOM 631 O O . ASP A 1 85 ? 18.859 -2.256 -17.317 1.00 49.62 85 ASP A O 1
ATOM 635 N N . ALA A 1 86 ? 17.346 -2.295 -15.669 1.00 48.59 86 ALA A N 1
ATOM 636 C CA . ALA A 1 86 ? 18.257 -2.824 -14.641 1.00 48.59 86 ALA A CA 1
AT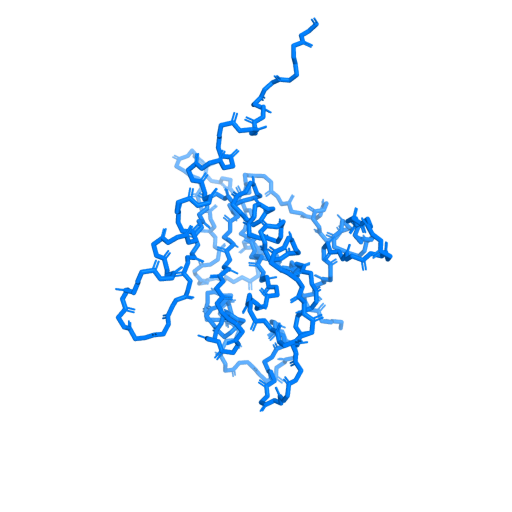OM 637 C C . ALA A 1 86 ? 18.268 -4.361 -14.522 1.00 48.59 86 ALA A C 1
ATOM 639 O O . ALA A 1 86 ? 19.149 -4.925 -13.874 1.00 48.59 86 ALA A O 1
ATOM 640 N N . SER A 1 87 ? 17.316 -5.060 -15.141 1.00 45.44 87 SER A N 1
ATOM 641 C CA . SER A 1 87 ? 17.188 -6.514 -15.019 1.00 45.44 87 SER A CA 1
ATOM 642 C C . SER A 1 87 ? 16.791 -7.136 -16.352 1.00 45.44 87 SER A C 1
ATOM 644 O O . SER A 1 87 ? 15.611 -7.184 -16.697 1.00 45.44 87 SER A O 1
ATOM 646 N N . GLY A 1 88 ? 17.764 -7.712 -17.063 1.00 45.81 88 GLY A N 1
ATOM 647 C CA . GLY A 1 88 ? 17.544 -8.552 -18.252 1.00 45.81 88 GLY A CA 1
ATOM 648 C C . GLY A 1 88 ? 16.762 -9.852 -17.990 1.00 45.81 88 GLY A C 1
ATOM 649 O O . GLY A 1 88 ? 16.739 -10.740 -18.836 1.00 45.81 88 GLY A O 1
ATOM 650 N N . ALA A 1 89 ? 16.133 -9.988 -16.824 1.00 46.22 89 ALA A N 1
ATOM 651 C CA . ALA A 1 89 ? 15.241 -11.072 -16.461 1.00 46.22 89 ALA A CA 1
ATOM 652 C C . ALA A 1 89 ? 14.126 -10.507 -15.559 1.00 46.22 89 ALA A C 1
ATOM 654 O O . ALA A 1 89 ? 14.406 -9.873 -14.547 1.00 46.22 89 ALA A O 1
ATOM 655 N N . ALA A 1 90 ? 12.870 -10.741 -15.942 1.00 46.72 90 ALA A N 1
ATOM 656 C CA . ALA A 1 90 ? 11.638 -10.556 -15.157 1.00 46.72 90 ALA A CA 1
ATOM 657 C C . ALA A 1 90 ? 11.129 -9.130 -14.822 1.00 46.72 90 ALA A C 1
ATOM 659 O O . ALA A 1 90 ? 9.959 -9.018 -14.467 1.00 46.72 90 ALA A O 1
ATOM 660 N N . GLY A 1 91 ? 11.920 -8.059 -14.974 1.00 45.00 91 GLY A N 1
ATOM 661 C CA . GLY A 1 91 ? 11.503 -6.689 -14.597 1.00 45.00 91 GLY A CA 1
ATOM 662 C C . GLY A 1 91 ? 10.970 -5.785 -15.720 1.00 45.00 91 GLY A C 1
ATOM 663 O O . GLY A 1 91 ? 10.449 -4.707 -15.436 1.00 45.00 91 GLY A O 1
ATOM 664 N N . SER A 1 92 ? 11.079 -6.189 -16.992 1.00 47.25 92 SER A N 1
ATOM 665 C CA . SER A 1 92 ? 10.491 -5.421 -18.097 1.00 47.25 92 SER A CA 1
ATOM 666 C C . SER A 1 92 ? 8.980 -5.646 -18.118 1.00 47.25 92 SER A C 1
ATOM 668 O O . SER A 1 92 ? 8.484 -6.676 -18.584 1.00 47.25 92 SER A O 1
ATOM 670 N N . VAL A 1 93 ? 8.236 -4.681 -17.576 1.00 51.78 93 VAL A N 1
ATOM 671 C CA . VAL A 1 93 ? 6.793 -4.594 -17.788 1.00 51.78 93 VAL A CA 1
ATOM 672 C C . VAL A 1 93 ? 6.591 -4.137 -19.227 1.00 51.78 93 VAL A C 1
ATOM 674 O O . VAL A 1 93 ? 6.549 -2.942 -19.519 1.00 51.78 93 VAL A O 1
ATOM 677 N N . THR A 1 94 ? 6.499 -5.106 -20.130 1.00 49.28 94 THR A N 1
ATOM 678 C CA . THR A 1 94 ? 6.124 -4.862 -21.520 1.00 49.28 94 THR A CA 1
ATOM 679 C C . THR A 1 94 ? 4.630 -4.549 -21.568 1.00 49.28 94 THR A C 1
ATOM 681 O O . THR A 1 94 ? 3.793 -5.314 -21.081 1.00 49.28 94 THR A O 1
ATOM 684 N N . SER A 1 95 ? 4.267 -3.380 -22.093 1.00 47.34 95 SER A N 1
ATOM 685 C CA . SER A 1 95 ? 2.884 -3.118 -22.481 1.00 47.34 95 SER A CA 1
ATOM 686 C C . SER A 1 95 ? 2.518 -3.962 -23.704 1.00 47.34 95 SER A C 1
ATOM 688 O O . SER A 1 95 ? 3.350 -4.186 -24.579 1.00 47.34 95 SER A O 1
ATOM 690 N N . ASN A 1 96 ? 1.254 -4.393 -23.786 1.00 49.53 96 ASN A N 1
ATOM 691 C CA . ASN A 1 96 ? 0.710 -5.062 -24.978 1.00 49.53 96 ASN A CA 1
ATOM 692 C C . ASN A 1 96 ? 0.734 -4.165 -26.234 1.00 49.53 96 ASN A C 1
ATOM 694 O O . ASN A 1 96 ? 0.605 -4.685 -27.338 1.00 49.53 96 ASN A O 1
ATOM 698 N N . ASP A 1 97 ? 0.916 -2.852 -26.062 1.00 48.06 97 ASP A N 1
ATOM 699 C CA . ASP A 1 97 ? 1.226 -1.910 -27.136 1.00 48.06 97 ASP A CA 1
ATOM 700 C C . ASP A 1 97 ? 2.745 -1.712 -27.230 1.00 48.06 97 ASP A C 1
ATOM 702 O O . ASP A 1 97 ? 3.395 -1.285 -26.273 1.00 48.06 97 ASP A O 1
ATOM 706 N N . GLU A 1 98 ? 3.277 -2.080 -28.393 1.00 49.94 98 GLU A N 1
ATOM 707 C CA . GLU A 1 98 ? 4.602 -1.816 -28.963 1.00 49.94 98 GLU A CA 1
ATOM 708 C C . GLU A 1 98 ? 5.674 -1.201 -28.035 1.00 49.94 98 GLU A C 1
ATOM 710 O O . GLU A 1 98 ? 5.860 0.012 -27.962 1.00 49.94 98 GLU A O 1
ATOM 715 N N . GLY A 1 99 ? 6.467 -2.065 -27.393 1.00 52.16 99 GLY A N 1
ATOM 716 C CA . GLY A 1 99 ? 7.872 -1.783 -27.057 1.00 52.16 99 GLY A CA 1
ATOM 717 C C . GLY A 1 99 ? 8.164 -0.718 -25.993 1.00 52.16 99 GLY A C 1
ATOM 718 O O . GLY A 1 99 ? 9.336 -0.420 -25.768 1.00 52.16 99 GLY A O 1
ATOM 719 N N . SER A 1 100 ? 7.158 -0.144 -25.328 1.00 52.94 100 SER A N 1
ATOM 720 C CA . SER A 1 100 ? 7.383 0.810 -24.237 1.00 52.94 100 SER A CA 1
ATOM 721 C C . SER A 1 100 ? 7.656 0.082 -22.920 1.00 52.94 100 SER A C 1
ATOM 723 O O . SER A 1 100 ? 6.813 -0.640 -22.388 1.00 52.94 100 SER A O 1
ATOM 725 N N . GLU A 1 101 ? 8.859 0.280 -22.388 1.00 70.81 101 GLU A N 1
ATOM 726 C CA . GLU A 1 101 ? 9.268 -0.228 -21.083 1.00 70.81 101 GLU A CA 1
ATOM 727 C C . GLU A 1 101 ? 8.674 0.623 -19.947 1.00 70.81 101 GLU A C 1
ATOM 729 O O . GLU A 1 101 ? 9.060 1.778 -19.742 1.00 70.81 101 GLU A O 1
ATOM 734 N N . GLY A 1 102 ? 7.718 0.051 -19.207 1.00 81.00 102 GLY A N 1
ATOM 735 C CA . GLY A 1 102 ? 7.107 0.673 -18.030 1.00 81.00 102 GLY A CA 1
ATOM 736 C C . GLY A 1 102 ? 7.899 0.460 -16.735 1.00 81.00 102 GLY A C 1
ATOM 737 O O . GLY A 1 102 ? 8.905 -0.249 -16.701 1.00 81.00 102 GLY A O 1
ATOM 738 N N . SER A 1 103 ? 7.426 1.052 -15.636 1.00 87.19 103 SER A N 1
ATOM 739 C CA . SER A 1 103 ? 7.988 0.828 -14.296 1.00 87.19 103 SER A CA 1
ATOM 740 C C . SER A 1 103 ? 7.099 -0.069 -13.440 1.00 87.19 103 SER A C 1
ATOM 742 O O . SER A 1 103 ? 5.885 0.142 -13.341 1.00 87.19 103 SER A O 1
ATOM 744 N N . LEU A 1 104 ? 7.725 -1.030 -12.758 1.00 88.88 104 LEU A N 1
ATOM 745 C CA . LEU A 1 104 ? 7.098 -1.775 -11.674 1.00 88.88 104 LEU A CA 1
ATOM 746 C C . LEU A 1 104 ? 7.349 -1.040 -10.356 1.00 88.88 104 LEU A C 1
ATOM 748 O O . LEU A 1 104 ? 8.492 -0.787 -9.976 1.00 88.88 104 LEU A O 1
ATOM 752 N N . VAL A 1 105 ? 6.269 -0.698 -9.662 1.00 92.56 105 VAL A N 1
ATOM 753 C CA . VAL A 1 105 ? 6.297 -0.045 -8.354 1.00 92.56 105 VAL A CA 1
ATOM 754 C C . VAL A 1 105 ? 5.826 -1.043 -7.312 1.00 92.56 105 VAL A C 1
ATOM 756 O O . VAL A 1 105 ? 4.741 -1.608 -7.434 1.00 92.56 105 VAL A O 1
ATOM 759 N N . LEU A 1 106 ? 6.633 -1.242 -6.280 1.00 94.06 106 LEU A N 1
ATOM 760 C CA . LEU A 1 106 ? 6.325 -2.105 -5.150 1.00 94.06 106 LEU A CA 1
ATOM 761 C C . LEU A 1 106 ? 6.071 -1.235 -3.921 1.00 94.06 106 LEU A C 1
ATOM 763 O O . LEU A 1 106 ? 6.906 -0.392 -3.584 1.00 94.06 106 LEU A O 1
ATOM 767 N N . LEU A 1 107 ? 4.933 -1.449 -3.266 1.00 95.56 107 LEU A N 1
ATOM 768 C CA . LEU A 1 107 ? 4.544 -0.778 -2.032 1.00 95.56 107 LEU A CA 1
ATOM 769 C C . LEU A 1 107 ? 4.469 -1.795 -0.892 1.00 95.56 107 LEU A C 1
ATOM 771 O O . LEU A 1 107 ? 3.627 -2.698 -0.912 1.00 95.56 107 LEU A O 1
ATOM 775 N N . ASP A 1 108 ? 5.340 -1.633 0.101 1.00 93.75 108 ASP A N 1
ATOM 776 C CA . ASP A 1 108 ? 5.302 -2.405 1.345 1.00 93.75 108 ASP A CA 1
ATOM 777 C C . ASP A 1 108 ? 4.603 -1.584 2.421 1.00 93.75 108 ASP A C 1
ATOM 779 O O . ASP A 1 108 ? 4.968 -0.431 2.666 1.00 93.75 108 ASP A O 1
ATOM 783 N N . THR A 1 109 ? 3.588 -2.156 3.059 1.00 92.44 109 THR A N 1
ATOM 784 C CA . THR A 1 109 ? 2.851 -1.467 4.116 1.00 92.44 109 THR A CA 1
ATOM 785 C C . THR A 1 109 ? 3.329 -1.903 5.489 1.00 92.44 109 THR A C 1
ATOM 787 O O . THR A 1 109 ? 3.771 -3.038 5.705 1.00 92.44 109 THR A O 1
ATOM 790 N N . GLU A 1 110 ? 3.119 -1.034 6.471 1.00 89.69 110 GLU A N 1
ATOM 791 C CA . GLU A 1 110 ? 3.147 -1.434 7.868 1.00 89.69 110 GLU A CA 1
ATOM 792 C C . GLU A 1 110 ? 2.230 -2.642 8.125 1.00 89.69 110 GLU A C 1
ATOM 794 O O . GLU A 1 110 ? 1.241 -2.898 7.428 1.00 89.69 110 GLU A O 1
ATOM 799 N N . GLY A 1 111 ? 2.634 -3.456 9.099 1.00 84.69 111 GLY A N 1
ATOM 800 C CA . GLY A 1 111 ? 1.850 -4.585 9.558 1.00 84.69 111 GLY A CA 1
ATOM 801 C C . GLY A 1 111 ? 0.652 -4.164 10.381 1.00 84.69 111 GLY A C 1
ATOM 802 O O . GLY A 1 111 ? 0.824 -3.522 11.408 1.00 84.69 111 GLY A O 1
ATOM 803 N N . LEU A 1 112 ? -0.523 -4.625 9.958 1.00 83.12 112 LEU A N 1
ATOM 804 C CA . LEU A 1 112 ? -1.773 -4.418 10.683 1.00 83.12 112 LEU A CA 1
ATOM 805 C C . LEU A 1 112 ? -1.770 -5.181 12.014 1.00 83.12 112 LEU A C 1
ATOM 807 O O . LEU A 1 112 ? -1.092 -6.209 12.129 1.00 83.12 112 LEU A O 1
ATOM 811 N N . ALA A 1 113 ? -2.585 -4.727 12.962 1.00 76.88 113 ALA A N 1
ATOM 812 C CA . ALA A 1 113 ? -2.764 -5.248 14.315 1.00 76.88 113 ALA A CA 1
ATOM 813 C C . ALA A 1 113 ? -1.461 -5.303 15.130 1.00 76.88 113 ALA A C 1
ATOM 815 O O . ALA A 1 113 ? -1.254 -6.209 15.941 1.00 76.88 113 ALA A O 1
ATOM 816 N N . SER A 1 114 ? -0.555 -4.353 14.887 1.00 69.56 114 SER A N 1
ATOM 817 C CA . SER A 1 114 ? 0.607 -4.142 15.749 1.00 69.56 114 SER A CA 1
ATOM 818 C C . SER A 1 114 ? 0.148 -3.622 17.115 1.00 69.56 114 SER A C 1
ATOM 820 O O . SER A 1 114 ? -0.777 -2.822 17.195 1.00 69.56 114 SER A O 1
ATOM 822 N N . MET 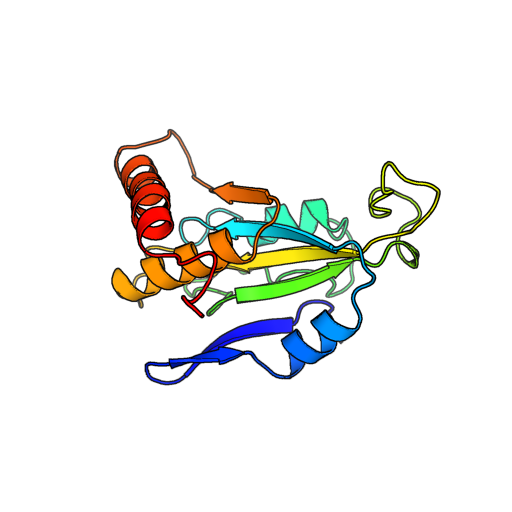A 1 115 ? 0.824 -4.026 18.195 1.00 59.75 115 MET A N 1
ATOM 823 C CA . MET A 1 115 ? 0.471 -3.650 19.579 1.00 59.75 115 MET A CA 1
ATOM 824 C C . MET A 1 115 ? 0.507 -2.132 19.846 1.00 59.75 115 MET A C 1
ATOM 826 O O . MET A 1 115 ? 0.050 -1.681 20.892 1.00 59.75 115 MET A O 1
ATOM 830 N N . GLU A 1 116 ? 1.095 -1.357 18.934 1.00 63.75 116 GLU A N 1
ATOM 831 C CA . GLU A 1 116 ? 1.342 0.080 19.076 1.00 63.75 116 GLU A CA 1
ATOM 832 C C . GLU A 1 116 ? 0.306 0.967 18.361 1.00 63.75 116 GLU A C 1
ATOM 834 O O . GLU A 1 116 ? 0.380 2.185 18.513 1.00 63.75 116 GLU A O 1
ATOM 839 N N . GLN A 1 117 ? -0.622 0.404 17.573 1.00 66.69 117 GLN A N 1
ATOM 840 C CA . GLN A 1 117 ? -1.502 1.175 16.680 1.00 66.69 117 GLN A CA 1
ATOM 841 C C . GLN A 1 117 ? -2.993 0.905 16.908 1.00 66.69 117 GLN A C 1
ATOM 843 O O . GLN A 1 117 ? -3.387 -0.172 17.351 1.00 66.69 117 GLN A O 1
ATOM 848 N N . ASP A 1 118 ? -3.813 1.911 16.600 1.00 75.44 118 ASP A N 1
ATOM 849 C CA . ASP A 1 118 ? -5.276 1.849 16.682 1.00 75.44 118 ASP A CA 1
ATOM 850 C C . ASP A 1 118 ? -5.896 1.268 15.395 1.00 75.44 118 ASP A C 1
ATOM 852 O O . ASP A 1 118 ? -5.333 1.385 14.305 1.00 75.44 118 ASP A O 1
ATOM 856 N N . GLU A 1 119 ? -7.095 0.694 15.491 1.00 77.75 119 GLU A N 1
ATOM 857 C CA . GLU A 1 119 ? -7.828 0.108 14.358 1.00 77.75 119 GLU A CA 1
ATOM 858 C C . GLU A 1 119 ? -8.063 1.128 13.233 1.00 77.75 119 GLU A C 1
ATOM 860 O O . GLU A 1 119 ? -8.047 0.788 12.047 1.00 77.75 119 GLU A O 1
ATOM 865 N N . SER A 1 120 ? -8.233 2.403 13.596 1.00 81.06 120 SER A N 1
ATOM 866 C CA . SER A 1 120 ? -8.382 3.501 12.641 1.00 81.06 120 SER A CA 1
ATOM 867 C C . SER A 1 120 ? -7.127 3.724 11.786 1.00 81.06 120 SER A C 1
ATOM 869 O O . SER A 1 120 ? -7.240 3.985 10.585 1.00 81.06 120 SER A O 1
ATOM 871 N N . TYR A 1 121 ? -5.936 3.568 12.370 1.00 85.19 121 TYR A N 1
ATOM 872 C CA . TYR A 1 121 ? -4.656 3.665 11.668 1.00 85.19 121 TYR A CA 1
ATOM 873 C C . TYR A 1 121 ? -4.497 2.526 10.660 1.00 85.19 121 TYR A C 1
ATOM 875 O O . TYR A 1 121 ? -4.194 2.756 9.486 1.00 85.19 121 TYR A O 1
ATOM 883 N N . ASP A 1 122 ? -4.774 1.300 11.104 1.00 84.88 122 ASP A N 1
ATOM 884 C CA . ASP A 1 122 ? -4.715 0.101 10.271 1.00 84.88 122 ASP A CA 1
ATOM 885 C C . ASP A 1 122 ? -5.669 0.197 9.078 1.00 84.88 122 ASP A C 1
ATOM 887 O O . ASP A 1 122 ? -5.288 -0.097 7.940 1.00 84.88 122 ASP A O 1
ATOM 891 N N . ALA A 1 123 ? -6.893 0.673 9.319 1.00 82.88 123 ALA A N 1
ATOM 892 C CA . ALA A 1 123 ? -7.879 0.895 8.273 1.00 82.88 123 ALA A CA 1
ATOM 893 C C . ALA A 1 123 ? -7.397 1.916 7.230 1.00 82.88 123 ALA A C 1
ATOM 895 O O . ALA A 1 123 ? -7.600 1.716 6.031 1.00 82.88 123 ALA A O 1
ATOM 896 N N . GLN A 1 124 ? -6.727 2.989 7.661 1.00 86.69 124 GLN A N 1
ATOM 897 C CA . GLN A 1 124 ? -6.188 4.018 6.768 1.00 86.69 124 GLN A CA 1
ATOM 898 C C . GLN A 1 124 ? -5.006 3.514 5.932 1.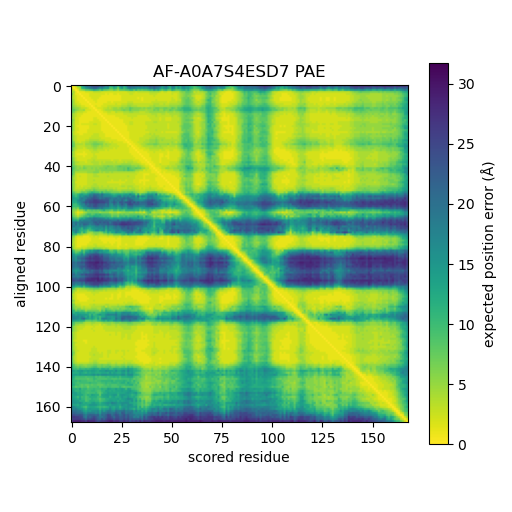00 86.69 124 GLN A C 1
ATOM 900 O O . GLN A 1 124 ? -4.987 3.742 4.722 1.00 86.69 124 GLN A O 1
ATOM 905 N N . ILE A 1 125 ? -4.052 2.791 6.531 1.00 89.19 125 ILE A N 1
ATOM 906 C CA . ILE A 1 125 ? -2.946 2.149 5.794 1.00 89.19 125 ILE A CA 1
ATOM 907 C C . ILE A 1 125 ? -3.487 1.209 4.729 1.00 89.19 125 ILE A C 1
ATOM 909 O O . ILE A 1 125 ? -3.068 1.245 3.571 1.00 89.19 125 ILE A O 1
ATOM 913 N N . PHE A 1 126 ? -4.441 0.378 5.126 1.00 87.75 126 PHE A N 1
ATOM 914 C CA . PHE A 1 126 ? -5.060 -0.590 4.250 1.00 87.75 126 PHE A CA 1
ATOM 915 C C . PHE A 1 126 ? -5.816 0.085 3.097 1.00 87.75 126 PHE A C 1
ATOM 917 O O . PHE A 1 126 ? -5.634 -0.295 1.940 1.00 87.75 126 PHE A O 1
ATOM 924 N N . ALA A 1 127 ? -6.579 1.145 3.384 1.00 87.31 127 ALA A N 1
ATOM 925 C CA . ALA A 1 127 ? -7.259 1.951 2.375 1.00 87.31 127 ALA A CA 1
ATOM 926 C C . ALA A 1 127 ? -6.286 2.561 1.362 1.00 87.31 127 ALA A C 1
ATOM 928 O O . ALA A 1 127 ? -6.486 2.434 0.154 1.00 87.31 127 ALA A O 1
ATOM 929 N N . LEU A 1 128 ? -5.215 3.197 1.844 1.00 90.56 128 LEU A N 1
ATOM 930 C CA . LEU A 1 128 ? -4.185 3.795 0.996 1.00 90.56 128 LEU A CA 1
ATOM 931 C C . LEU A 1 128 ? -3.526 2.742 0.101 1.00 90.56 128 LEU A C 1
ATOM 933 O O . LEU A 1 128 ? -3.352 2.977 -1.093 1.00 90.56 128 LEU A O 1
ATOM 937 N N . ALA A 1 129 ? -3.205 1.569 0.645 1.00 92.12 129 ALA A N 1
ATOM 938 C CA . ALA A 1 129 ? -2.601 0.483 -0.115 1.00 92.12 129 ALA A CA 1
ATOM 939 C C . ALA A 1 129 ? -3.510 -0.009 -1.251 1.00 92.12 129 ALA A C 1
ATOM 941 O O . ALA A 1 129 ? -3.032 -0.191 -2.369 1.00 92.12 129 ALA A O 1
ATOM 942 N N . VAL A 1 130 ? -4.815 -0.157 -0.999 1.00 89.50 130 VAL A N 1
ATOM 943 C CA . VAL A 1 130 ? -5.794 -0.507 -2.040 1.00 89.50 130 VAL A CA 1
ATOM 944 C C . VAL A 1 130 ? -5.849 0.582 -3.112 1.00 89.50 130 VAL A C 1
ATOM 946 O O . VAL A 1 130 ? -5.687 0.277 -4.292 1.00 89.50 130 VAL A O 1
ATOM 949 N N . LEU A 1 131 ? -6.017 1.846 -2.712 1.00 89.31 131 LEU A N 1
ATOM 950 C CA . LEU A 1 131 ? -6.196 2.981 -3.626 1.00 89.31 131 LEU A CA 1
ATOM 951 C C . LEU A 1 131 ? -4.998 3.245 -4.534 1.00 89.31 131 LEU A C 1
ATOM 953 O O . LEU A 1 131 ? -5.167 3.670 -5.674 1.00 89.31 131 LEU A O 1
ATOM 957 N N . LEU A 1 132 ? -3.790 3.019 -4.024 1.00 92.25 132 LEU A N 1
ATOM 958 C CA . LEU A 1 132 ? -2.554 3.242 -4.769 1.00 92.25 132 LEU A CA 1
ATOM 959 C C . LEU A 1 132 ? -2.190 2.056 -5.673 1.00 92.25 132 LEU A C 1
ATOM 961 O O . LEU A 1 132 ? -1.348 2.203 -6.559 1.00 92.25 132 LEU A O 1
ATOM 965 N N . SER A 1 133 ? -2.790 0.883 -5.459 1.00 92.81 133 SER A N 1
ATOM 966 C CA . SER A 1 133 ? -2.405 -0.351 -6.144 1.00 92.81 133 SER A CA 1
ATOM 967 C C . SER A 1 133 ? -3.108 -0.556 -7.488 1.00 92.81 133 SER A C 1
ATOM 969 O O . SER A 1 133 ? -4.286 -0.263 -7.665 1.00 92.81 133 SER A O 1
ATOM 971 N N . SER A 1 134 ? -2.377 -1.125 -8.447 1.00 91.50 134 SER A N 1
ATOM 972 C CA . SER A 1 134 ? -2.955 -1.789 -9.624 1.00 91.50 134 SER A CA 1
ATOM 973 C C . SER A 1 134 ? -3.234 -3.268 -9.346 1.00 91.50 134 SER A C 1
ATOM 975 O O . SER A 1 134 ? -4.118 -3.860 -9.958 1.00 91.50 134 SER A O 1
ATOM 977 N N . PHE A 1 135 ? -2.451 -3.867 -8.448 1.00 92.38 135 PHE A N 1
ATOM 978 C CA . PHE A 1 135 ? -2.604 -5.230 -7.968 1.00 92.38 135 PHE A CA 1
ATOM 979 C C . PHE A 1 135 ? -2.386 -5.248 -6.454 1.00 92.38 135 PHE A C 1
ATOM 981 O O . PH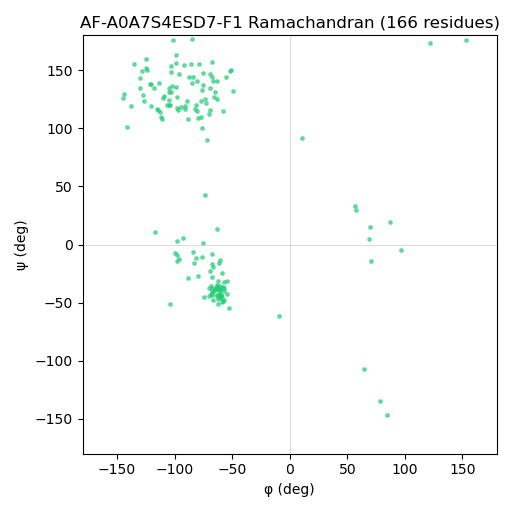E A 1 135 ? -1.316 -4.878 -5.967 1.00 92.38 135 PHE A O 1
ATOM 988 N N . PHE A 1 136 ? -3.409 -5.663 -5.716 1.00 91.69 136 PHE A N 1
ATOM 989 C CA . PHE A 1 136 ? -3.387 -5.695 -4.260 1.00 91.69 136 PHE A CA 1
ATOM 990 C C . PHE A 1 136 ? -3.191 -7.123 -3.756 1.00 91.69 136 PHE A C 1
ATOM 992 O O . PHE A 1 136 ? -3.904 -8.036 -4.173 1.00 91.69 136 PHE A O 1
ATOM 999 N N . VAL A 1 137 ? -2.250 -7.313 -2.834 1.00 92.38 137 VAL A N 1
ATOM 1000 C CA . VAL A 1 137 ? -1.987 -8.600 -2.183 1.00 92.38 137 VAL A CA 1
ATOM 1001 C C . VAL A 1 137 ? -2.357 -8.490 -0.711 1.00 92.38 137 VAL A C 1
ATOM 1003 O O . VAL A 1 137 ? -1.701 -7.779 0.053 1.00 92.38 137 VAL A O 1
ATOM 1006 N N . LEU A 1 138 ? -3.381 -9.240 -0.303 1.00 90.00 138 LEU A N 1
ATOM 1007 C CA . LEU A 1 138 ? -3.690 -9.455 1.105 1.00 90.00 138 LEU A CA 1
ATOM 1008 C C . LEU A 1 138 ? -2.903 -10.663 1.619 1.00 90.00 138 LEU A C 1
ATOM 1010 O O . LEU A 1 138 ? -3.211 -11.804 1.281 1.00 90.00 138 LEU A O 1
ATOM 1014 N N . ASN A 1 139 ? -1.894 -10.411 2.444 1.00 88.94 139 ASN A N 1
ATOM 1015 C CA . ASN A 1 139 ? -1.053 -11.445 3.024 1.00 88.94 139 ASN A CA 1
ATOM 1016 C C . ASN A 1 139 ? -1.604 -11.914 4.381 1.00 88.94 139 ASN A C 1
ATOM 1018 O O . ASN A 1 139 ? -1.642 -11.151 5.351 1.00 88.94 139 ASN A O 1
ATOM 1022 N N . SER A 1 140 ? -1.992 -13.186 4.456 1.00 84.62 140 SER A N 1
ATOM 1023 C CA . SER A 1 140 ? -2.466 -13.860 5.670 1.00 84.62 140 SER A CA 1
ATOM 1024 C C . SER A 1 140 ? -1.627 -15.103 5.966 1.00 84.62 140 SER A C 1
ATOM 1026 O O . SER A 1 140 ? -1.122 -15.754 5.054 1.00 84.62 140 SER A O 1
ATOM 1028 N N . VAL A 1 141 ? -1.497 -15.462 7.245 1.00 81.62 141 VAL A N 1
ATOM 1029 C CA . VAL A 1 141 ? -0.841 -16.707 7.673 1.00 81.62 141 VAL A CA 1
ATOM 1030 C C . VAL A 1 141 ? -1.907 -17.699 8.113 1.00 81.62 141 VAL A C 1
ATOM 1032 O O . VAL A 1 141 ? -2.757 -17.363 8.930 1.00 81.62 141 VAL A O 1
ATOM 1035 N N . GLY A 1 142 ? -1.829 -18.930 7.610 1.00 81.62 142 GLY A N 1
ATOM 1036 C CA . GLY A 1 142 ? -2.792 -19.979 7.934 1.00 81.62 142 GLY A CA 1
ATOM 1037 C C . GLY A 1 142 ? -4.038 -19.926 7.051 1.00 81.62 142 GLY A C 1
ATOM 1038 O O . GLY A 1 142 ? -3.955 -19.613 5.864 1.00 81.62 142 GLY A O 1
ATOM 1039 N N . VAL A 1 143 ? -5.180 -20.304 7.622 1.00 78.12 143 VAL A N 1
ATOM 1040 C CA . VAL A 1 143 ? -6.471 -20.299 6.923 1.00 78.12 143 VAL A CA 1
ATOM 1041 C C . VAL A 1 143 ? -7.051 -18.888 6.863 1.00 78.12 143 VAL A C 1
ATOM 1043 O O . VAL A 1 143 ? -6.749 -18.051 7.709 1.00 78.12 143 VAL A O 1
ATOM 1046 N N . ILE A 1 144 ? -7.904 -18.634 5.872 1.00 80.31 144 ILE A N 1
ATOM 1047 C CA . ILE A 1 144 ? -8.706 -17.409 5.832 1.00 80.31 144 ILE A CA 1
ATOM 1048 C C . ILE A 1 144 ? -9.740 -17.514 6.953 1.00 80.31 144 ILE A C 1
ATOM 1050 O O . ILE A 1 144 ? -10.612 -18.382 6.912 1.00 80.31 144 ILE A O 1
ATOM 1054 N N . ASP A 1 145 ? -9.597 -16.664 7.962 1.00 78.06 145 ASP A N 1
ATOM 1055 C CA . ASP A 1 145 ? -10.489 -16.571 9.110 1.00 78.06 145 ASP A CA 1
ATOM 1056 C C . ASP A 1 145 ? -11.460 -15.388 8.972 1.00 78.06 145 ASP A C 1
ATOM 1058 O O . ASP A 1 145 ? -11.421 -14.616 8.011 1.00 78.06 145 ASP A O 1
ATOM 1062 N N . GLU A 1 146 ? -12.369 -15.261 9.936 1.00 79.00 146 GLU A N 1
ATOM 1063 C CA . GLU A 1 146 ? -13.359 -14.180 9.975 1.00 79.00 146 GLU A CA 1
ATOM 1064 C C . GLU A 1 146 ? -12.689 -12.798 10.030 1.00 79.00 146 GLU A C 1
ATOM 1066 O O . GLU A 1 146 ? -13.083 -11.895 9.301 1.00 79.00 146 GLU A O 1
ATOM 1071 N N . ALA A 1 147 ? -11.577 -12.663 10.760 1.00 75.00 147 ALA A N 1
ATOM 1072 C CA . ALA A 1 147 ? -10.816 -11.417 10.818 1.00 75.00 147 ALA A CA 1
ATOM 1073 C C . ALA A 1 147 ? -10.220 -11.014 9.455 1.00 75.00 147 ALA A C 1
ATOM 1075 O O . ALA A 1 147 ? -10.136 -9.828 9.126 1.00 75.00 147 ALA A O 1
ATOM 1076 N N . ALA A 1 148 ? -9.784 -11.976 8.636 1.00 73.19 148 ALA A N 1
ATOM 1077 C CA . ALA A 1 148 ? -9.367 -11.710 7.263 1.00 73.19 148 ALA A CA 1
ATOM 1078 C C . ALA A 1 148 ? -10.549 -11.276 6.379 1.00 73.19 148 ALA A C 1
ATOM 1080 O O . ALA A 1 148 ? -10.380 -10.385 5.541 1.00 73.19 148 ALA A O 1
ATOM 1081 N N . LEU A 1 149 ? -11.737 -11.855 6.582 1.00 77.69 149 LEU A N 1
ATOM 1082 C CA . LEU A 1 149 ? -12.960 -11.453 5.882 1.00 77.69 149 LEU A CA 1
ATOM 1083 C C . LEU A 1 149 ? -13.418 -10.045 6.277 1.00 77.69 149 LEU A C 1
ATOM 1085 O O . LEU A 1 149 ? -13.754 -9.268 5.388 1.00 77.69 149 LEU A O 1
ATOM 1089 N N . ASP A 1 150 ? -13.351 -9.673 7.552 1.00 78.19 150 ASP A N 1
ATOM 1090 C CA . ASP A 1 150 ? -13.706 -8.327 8.023 1.00 78.19 150 ASP A CA 1
ATOM 1091 C C . ASP A 1 150 ? -12.801 -7.250 7.411 1.00 78.19 150 ASP A C 1
ATOM 1093 O O . ASP A 1 150 ? -13.258 -6.187 6.984 1.00 78.19 150 ASP A O 1
ATOM 1097 N N . ARG A 1 151 ? -11.504 -7.543 7.262 1.00 74.88 151 ARG A N 1
ATOM 1098 C CA . ARG A 1 151 ? -10.569 -6.652 6.552 1.00 74.88 151 ARG A CA 1
ATOM 1099 C C . ARG A 1 151 ? -10.911 -6.528 5.070 1.00 74.88 151 ARG A C 1
ATOM 1101 O O . ARG A 1 151 ? -10.805 -5.445 4.505 1.00 74.88 151 ARG A O 1
ATOM 1108 N N . LEU A 1 152 ? -11.340 -7.609 4.421 1.00 75.25 152 LEU A N 1
ATOM 1109 C CA . LEU A 1 152 ? -11.830 -7.539 3.040 1.00 75.25 152 LEU A CA 1
ATOM 1110 C C . LEU A 1 152 ? -13.152 -6.768 2.945 1.00 75.25 152 LEU A C 1
ATOM 1112 O O . LEU A 1 152 ? -13.354 -6.018 1.991 1.00 75.25 152 LEU A O 1
ATOM 1116 N N . PHE A 1 153 ? -14.029 -6.894 3.940 1.00 78.44 153 PHE A N 1
ATOM 1117 C CA . PHE A 1 153 ? -15.259 -6.116 4.022 1.00 78.44 153 PHE A CA 1
ATOM 1118 C C . PHE A 1 153 ? -14.963 -4.615 4.117 1.00 78.44 153 PHE A C 1
ATOM 1120 O O . PHE A 1 153 ? -15.603 -3.825 3.423 1.00 78.44 153 PHE A O 1
ATOM 1127 N N . LEU A 1 154 ? -13.921 -4.222 4.856 1.00 71.00 154 LEU A N 1
ATOM 1128 C CA . LEU A 1 154 ? -13.443 -2.841 4.875 1.00 71.00 154 LEU A CA 1
ATOM 1129 C C . LEU A 1 154 ? -13.076 -2.330 3.468 1.00 71.00 154 LEU A C 1
ATOM 1131 O O . LEU A 1 154 ? -13.400 -1.188 3.160 1.00 71.00 154 LEU A O 1
ATOM 1135 N N . ILE A 1 155 ? -12.491 -3.150 2.577 1.00 71.25 155 ILE A N 1
ATOM 1136 C CA . ILE A 1 155 ? -12.270 -2.757 1.162 1.00 71.25 155 ILE A CA 1
ATOM 1137 C C . ILE A 1 155 ? -13.598 -2.398 0.498 1.00 71.25 155 ILE A C 1
ATOM 1139 O O . ILE A 1 155 ? -13.714 -1.361 -0.161 1.00 71.25 155 ILE A O 1
ATOM 1143 N N . SER A 1 156 ? -14.601 -3.263 0.669 1.00 70.69 156 SER A N 1
ATOM 1144 C CA . SER A 1 156 ? -15.925 -3.044 0.095 1.00 70.69 156 SER A CA 1
ATOM 1145 C C . SER A 1 156 ? -16.554 -1.760 0.629 1.00 70.69 156 SER A C 1
ATOM 1147 O O . SER A 1 156 ? -17.196 -1.050 -0.142 1.00 70.69 156 SER A O 1
ATOM 1149 N N . GLU A 1 157 ? -16.371 -1.439 1.907 1.00 74.62 157 GLU A N 1
ATOM 1150 C CA . GLU A 1 157 ? -16.928 -0.224 2.500 1.00 74.62 157 GLU A CA 1
ATOM 1151 C C . GLU A 1 157 ? -16.168 1.029 2.056 1.00 74.62 157 GLU A C 1
ATOM 1153 O O . GLU A 1 157 ? -16.777 2.000 1.610 1.00 74.62 157 GLU A O 1
ATOM 1158 N N . LEU A 1 158 ? -14.834 0.988 2.058 1.00 70.31 158 LEU A N 1
ATOM 1159 C CA . LEU A 1 158 ? -13.986 2.073 1.563 1.00 70.31 158 LEU A CA 1
ATOM 1160 C C . LEU A 1 158 ? -14.309 2.419 0.110 1.00 70.31 158 LEU A C 1
ATOM 1162 O O . LEU A 1 158 ? -14.402 3.597 -0.225 1.00 70.31 158 LEU A O 1
ATOM 1166 N N . SER A 1 159 ? -14.567 1.422 -0.741 1.00 68.94 159 SER A N 1
ATOM 1167 C CA . SER A 1 159 ? -14.941 1.653 -2.142 1.00 68.94 159 SER A CA 1
ATOM 1168 C C . SER A 1 159 ? -16.210 2.505 -2.313 1.00 68.94 159 SER A C 1
ATOM 1170 O O . SER A 1 159 ? -16.349 3.179 -3.330 1.00 68.94 159 SER A O 1
ATOM 1172 N N . LYS A 1 160 ? -17.105 2.539 -1.313 1.00 70.25 160 LYS A N 1
ATOM 1173 C CA . LYS A 1 160 ? -18.309 3.391 -1.313 1.00 70.25 160 LYS A CA 1
ATOM 1174 C C . LYS A 1 160 ? -18.010 4.842 -0.940 1.00 70.25 160 LYS A C 1
ATOM 1176 O O . LYS A 1 160 ? -18.752 5.738 -1.330 1.00 70.25 160 LYS A O 1
ATOM 1181 N N . HIS A 1 161 ? -16.952 5.069 -0.167 1.00 69.94 161 HIS A N 1
ATOM 1182 C CA . HIS A 1 161 ? -16.549 6.391 0.316 1.00 69.94 161 HIS A CA 1
ATOM 1183 C C . HIS A 1 161 ? -15.447 7.030 -0.533 1.00 69.94 161 HIS A C 1
ATOM 1185 O O . HIS A 1 161 ? -15.201 8.233 -0.438 1.00 69.94 161 HIS A O 1
ATOM 1191 N N . VAL A 1 162 ? -14.794 6.244 -1.384 1.00 70.12 162 VAL A N 1
ATOM 1192 C CA . VAL A 1 162 ? -13.792 6.721 -2.332 1.00 70.12 162 VAL A CA 1
ATOM 1193 C C . VAL A 1 162 ? -14.507 7.328 -3.529 1.00 70.12 162 VAL A C 1
ATOM 1195 O O . VAL A 1 162 ? -15.098 6.640 -4.359 1.00 70.12 162 VAL A O 1
ATOM 1198 N N . CYS A 1 163 ? -14.435 8.650 -3.629 1.00 64.88 163 CYS A N 1
ATOM 1199 C CA . CYS A 1 163 ? -14.992 9.366 -4.762 1.00 64.88 163 CYS A CA 1
ATOM 1200 C C . CYS A 1 163 ? -14.017 9.297 -5.943 1.00 64.88 163 CYS A C 1
ATOM 1202 O O . CYS A 1 163 ? -12.920 9.851 -5.884 1.00 64.88 163 CYS A O 1
ATOM 1204 N N . VAL A 1 164 ? -14.415 8.634 -7.030 1.00 65.69 164 VAL A N 1
ATOM 1205 C CA . VAL A 1 164 ? -13.602 8.538 -8.259 1.00 65.69 164 VAL A CA 1
ATOM 1206 C C . VAL A 1 164 ? -13.514 9.896 -8.978 1.00 65.69 164 VAL A C 1
ATOM 1208 O O . VAL A 1 164 ? -12.561 10.152 -9.710 1.00 65.69 164 VAL A O 1
ATOM 1211 N N . GLN A 1 165 ? -14.471 10.798 -8.733 1.00 55.94 165 GLN A N 1
ATOM 1212 C CA . GLN A 1 165 ? -14.461 12.181 -9.209 1.00 55.94 165 GLN A CA 1
ATOM 1213 C C . GLN A 1 165 ? -15.065 13.106 -8.147 1.00 55.94 165 GLN A C 1
ATOM 1215 O O . GLN A 1 165 ? -16.166 12.857 -7.664 1.00 55.94 165 GLN A O 1
ATOM 1220 N N . SER A 1 166 ? -14.376 14.198 -7.804 1.00 52.94 166 SER A N 1
ATOM 1221 C CA . SER A 1 166 ? -15.032 15.320 -7.123 1.00 52.94 166 SER A CA 1
ATOM 1222 C C . SER A 1 166 ? -16.044 15.915 -8.096 1.00 52.94 166 SER A C 1
ATOM 1224 O O . SER A 1 166 ? -15.668 16.218 -9.228 1.00 52.94 166 SER A O 1
ATOM 1226 N N . GLY A 1 167 ? -17.306 16.062 -7.680 1.00 53.12 167 GLY A N 1
ATOM 1227 C CA . GLY A 1 167 ? -18.304 16.789 -8.467 1.00 53.12 167 GLY A CA 1
ATOM 1228 C C . GLY A 1 167 ? -17.739 18.142 -8.906 1.00 53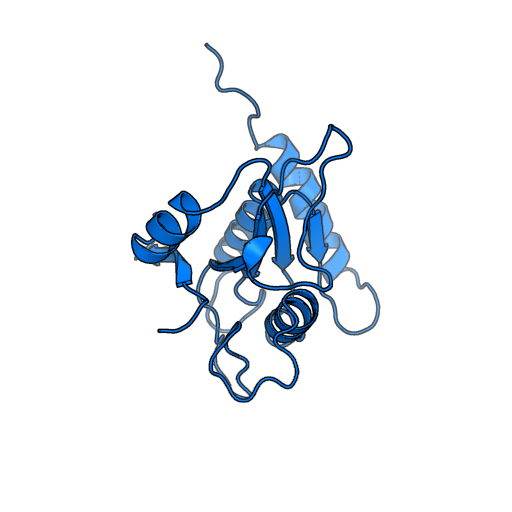.12 167 GLY A C 1
ATOM 1229 O O . GLY A 1 167 ? -17.087 18.815 -8.103 1.00 53.12 167 GLY A O 1
ATOM 1230 N N . ALA A 1 168 ? -17.909 18.446 -10.193 1.00 39.75 168 ALA A N 1
ATOM 1231 C CA . ALA A 1 168 ? -17.478 19.690 -10.823 1.00 39.75 168 ALA A CA 1
ATOM 1232 C C . ALA A 1 168 ? -18.208 20.911 -10.249 1.00 39.75 168 ALA A C 1
ATOM 1234 O O . ALA A 1 168 ? -19.398 20.763 -9.882 1.00 39.75 168 ALA A O 1
#

Mean predicted aligned error: 9.27 Å